Protein AF-A0A8X6FQM4-F1 (afdb_monomer)

Mean predicted aligned error: 11.41 Å

pLDDT: mean 82.84, std 21.06, range [36.16, 98.56]

Structure (mmCIF, N/CA/C/O backbone):
data_AF-A0A8X6FQM4-F1
#
_entry.id   AF-A0A8X6FQM4-F1
#
loop_
_atom_site.group_PDB
_atom_site.id
_atom_site.type_symbol
_atom_site.label_atom_id
_atom_site.label_alt_id
_atom_site.label_comp_id
_atom_site.label_asym_id
_atom_site.label_entity_id
_atom_site.label_seq_id
_atom_site.pdbx_PDB_ins_code
_atom_site.Cartn_x
_atom_site.Cartn_y
_atom_site.Cartn_z
_atom_site.occupancy
_atom_site.B_iso_or_equiv
_atom_site.auth_seq_id
_atom_site.auth_comp_id
_atom_site.auth_asym_id
_atom_site.auth_atom_id
_atom_site.pdbx_PDB_model_num
ATOM 1 N N . MET A 1 1 ? -19.691 1.256 37.771 1.00 46.66 1 MET A N 1
ATOM 2 C CA . MET A 1 1 ? -18.553 1.546 36.872 1.00 46.66 1 MET A CA 1
ATOM 3 C C . MET A 1 1 ? -19.093 1.613 35.452 1.00 46.66 1 MET A C 1
ATOM 5 O O . MET A 1 1 ? -19.381 0.567 34.888 1.00 46.66 1 MET A O 1
ATOM 9 N N . ALA A 1 2 ? -19.348 2.808 34.916 1.00 52.50 2 ALA A N 1
ATOM 10 C CA . ALA A 1 2 ? -19.765 2.942 33.520 1.00 52.50 2 ALA A CA 1
ATOM 11 C C . ALA A 1 2 ? -18.569 2.609 32.617 1.00 52.50 2 ALA A C 1
ATOM 13 O O . ALA A 1 2 ? -17.467 3.112 32.847 1.00 52.50 2 ALA A O 1
ATOM 14 N N . ALA A 1 3 ? -18.761 1.728 31.636 1.00 69.12 3 ALA A N 1
ATOM 15 C CA . ALA A 1 3 ? -17.744 1.466 30.628 1.00 69.12 3 ALA A CA 1
ATOM 16 C C . ALA A 1 3 ? -17.466 2.771 29.865 1.00 69.12 3 ALA A C 1
ATOM 18 O O . ALA A 1 3 ? -18.394 3.400 29.364 1.00 69.12 3 ALA A O 1
ATOM 19 N N . ARG A 1 4 ? -16.200 3.197 29.808 1.00 79.56 4 ARG A N 1
ATOM 20 C CA . ARG A 1 4 ? -15.782 4.344 28.991 1.00 79.56 4 ARG A CA 1
ATOM 21 C C . ARG A 1 4 ? -16.057 4.002 27.525 1.00 79.56 4 ARG A C 1
ATOM 23 O O . ARG A 1 4 ? -15.516 3.013 27.028 1.00 79.56 4 ARG A O 1
ATOM 30 N N . GLU A 1 5 ? -16.895 4.792 26.854 1.00 78.88 5 GLU A N 1
ATOM 31 C CA . GLU A 1 5 ? -17.103 4.664 25.410 1.00 78.88 5 GLU A CA 1
ATOM 32 C C . GLU A 1 5 ? -15.767 4.856 24.687 1.00 78.88 5 GLU A C 1
ATOM 34 O O . GLU A 1 5 ? -15.028 5.809 24.952 1.00 78.88 5 GLU A O 1
ATOM 39 N N . LYS A 1 6 ? -15.433 3.911 23.803 1.00 80.81 6 LYS A N 1
ATOM 40 C CA . LYS A 1 6 ? -14.213 3.986 23.000 1.00 80.81 6 LYS A CA 1
ATOM 41 C C . LYS A 1 6 ? -14.372 5.078 21.958 1.00 80.81 6 LYS A C 1
ATOM 43 O O . LYS A 1 6 ? -15.391 5.141 21.271 1.00 80.81 6 LYS A O 1
ATOM 48 N N . THR A 1 7 ? -13.351 5.911 21.815 1.00 89.12 7 THR A N 1
ATOM 49 C CA . THR A 1 7 ? -13.351 6.931 20.764 1.00 89.12 7 THR A CA 1
ATOM 50 C C . THR A 1 7 ? -13.280 6.261 19.388 1.00 89.12 7 THR A C 1
ATOM 52 O O . THR A 1 7 ? -12.774 5.144 19.256 1.00 89.12 7 THR A O 1
ATOM 55 N N . ARG A 1 8 ? -13.762 6.936 18.337 1.00 88.69 8 ARG A N 1
ATOM 56 C CA . ARG A 1 8 ? -13.644 6.437 16.953 1.00 88.69 8 ARG A CA 1
ATOM 57 C C . ARG A 1 8 ? -12.197 6.073 16.611 1.00 88.69 8 ARG A C 1
ATOM 59 O O . ARG A 1 8 ? -11.947 4.997 16.086 1.00 88.69 8 ARG A O 1
ATOM 66 N N . ASP A 1 9 ? -11.254 6.921 17.003 1.00 89.38 9 ASP A N 1
ATOM 67 C CA . ASP A 1 9 ? -9.828 6.692 16.784 1.00 89.38 9 ASP A CA 1
ATOM 68 C C . ASP A 1 9 ? -9.336 5.424 17.513 1.00 89.38 9 ASP A C 1
ATOM 70 O O . ASP A 1 9 ? -8.589 4.639 16.934 1.00 89.38 9 ASP A O 1
ATOM 74 N N . GLU A 1 10 ? -9.797 5.146 18.740 1.00 90.88 10 GLU A N 1
ATOM 75 C CA . GLU A 1 10 ? -9.484 3.891 19.446 1.00 90.88 10 GLU A CA 1
ATOM 76 C C . GLU A 1 10 ? -10.043 2.652 18.706 1.00 90.88 10 GLU A C 1
ATOM 78 O O . GLU A 1 10 ? -9.377 1.612 18.653 1.00 90.88 10 GLU A O 1
ATOM 83 N N . LEU A 1 11 ? -11.237 2.752 18.108 1.00 92.56 11 LEU A N 1
ATOM 84 C CA . LEU A 1 11 ? -11.858 1.678 17.315 1.00 92.56 11 LEU A CA 1
ATOM 85 C C . LEU A 1 11 ? -11.144 1.450 15.974 1.00 92.56 11 LEU A C 1
ATOM 87 O O . LEU A 1 11 ? -10.913 0.304 15.574 1.00 92.56 11 LEU A O 1
ATOM 91 N N . ASP A 1 12 ? -10.744 2.526 15.302 1.00 93.94 12 ASP A N 1
ATOM 92 C CA . ASP A 1 12 ? -9.981 2.457 14.058 1.00 93.94 12 ASP A CA 1
ATOM 93 C C . ASP A 1 12 ? -8.609 1.827 14.303 1.00 93.94 12 ASP A C 1
ATOM 95 O O . ASP A 1 12 ? -8.209 0.915 13.580 1.00 93.94 12 ASP A O 1
ATOM 99 N N . MET A 1 13 ? -7.922 2.221 15.380 1.00 93.06 13 MET A N 1
ATOM 100 C CA . MET A 1 13 ? -6.655 1.605 15.790 1.00 93.06 13 MET A CA 1
ATOM 101 C C . MET A 1 13 ? -6.804 0.107 16.066 1.00 93.06 13 MET A C 1
ATOM 103 O O . MET A 1 13 ? -5.934 -0.681 15.686 1.00 93.06 13 MET A O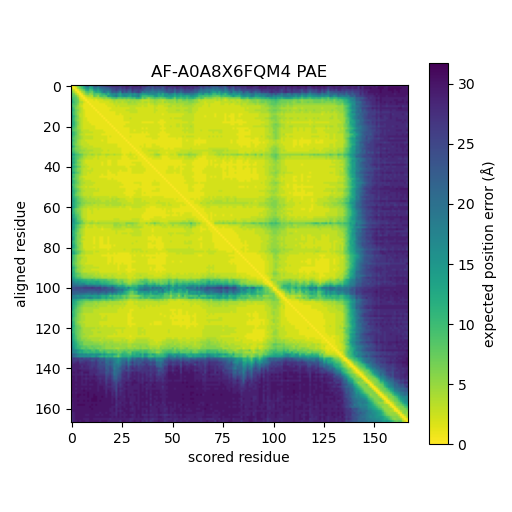 1
ATOM 107 N N . GLN A 1 14 ? -7.899 -0.308 16.707 1.00 94.38 14 GLN A N 1
ATOM 108 C CA . GLN A 1 14 ? -8.183 -1.723 16.939 1.00 94.38 14 GLN A CA 1
ATOM 109 C C . GLN A 1 14 ? -8.367 -2.477 15.613 1.00 94.38 14 GLN A C 1
ATOM 111 O O . GLN A 1 14 ? -7.710 -3.493 15.386 1.00 94.38 14 GLN A O 1
ATOM 116 N N . THR A 1 15 ? -9.168 -1.926 14.699 1.00 95.62 15 THR A N 1
ATOM 117 C CA . THR A 1 15 ? -9.390 -2.499 13.363 1.00 95.62 15 THR A CA 1
ATOM 118 C C . THR A 1 15 ? -8.084 -2.613 12.571 1.00 95.62 15 THR A C 1
ATOM 120 O O . THR A 1 15 ? -7.808 -3.634 11.945 1.00 95.62 15 THR A O 1
ATOM 123 N N . LEU A 1 16 ? -7.238 -1.581 12.595 1.00 96.19 16 LEU A N 1
ATOM 124 C CA . LEU A 1 16 ? -5.965 -1.591 11.872 1.00 96.19 16 LEU A CA 1
ATOM 125 C C . LEU A 1 16 ? -5.001 -2.655 12.397 1.00 96.19 16 LEU A C 1
ATOM 127 O O . LEU A 1 16 ? -4.282 -3.256 11.600 1.00 96.19 16 LEU A O 1
ATOM 131 N N . ARG A 1 17 ? -4.995 -2.923 13.710 1.00 94.81 17 ARG A N 1
ATOM 132 C CA . ARG A 1 17 ? -4.209 -4.026 14.289 1.00 94.81 17 ARG A CA 1
ATOM 133 C C . ARG A 1 17 ? -4.693 -5.378 13.782 1.00 94.81 17 ARG A C 1
ATOM 135 O O . ARG A 1 17 ? -3.870 -6.222 13.433 1.00 94.81 17 ARG A O 1
ATOM 142 N N . GLU A 1 18 ? -6.006 -5.568 13.703 1.00 96.50 18 GLU A N 1
ATOM 143 C CA . GLU A 1 18 ? -6.605 -6.790 13.163 1.00 96.50 18 GLU A CA 1
ATOM 144 C C . GLU A 1 18 ? -6.230 -6.974 11.690 1.00 96.50 18 GLU A C 1
ATOM 146 O O . GLU A 1 18 ? -5.709 -8.026 11.317 1.00 96.50 18 GLU A O 1
ATOM 151 N N . LEU A 1 19 ? -6.361 -5.928 10.871 1.00 97.50 19 LEU A N 1
ATOM 152 C CA . LEU A 1 19 ? -5.953 -5.970 9.467 1.00 97.50 19 LEU A CA 1
ATOM 153 C C . LEU A 1 19 ? -4.448 -6.229 9.309 1.00 97.50 19 LEU A C 1
ATOM 155 O O . LEU A 1 19 ? -4.061 -7.073 8.503 1.00 97.50 19 LEU A O 1
ATOM 159 N N . ALA A 1 20 ? -3.586 -5.571 10.088 1.00 96.06 20 ALA A N 1
ATOM 160 C CA . ALA A 1 20 ? -2.136 -5.790 10.051 1.00 96.06 20 ALA A CA 1
ATOM 161 C C . ALA A 1 20 ? -1.737 -7.215 10.487 1.00 96.06 20 ALA A C 1
ATOM 163 O O . ALA A 1 20 ? -0.677 -7.714 10.105 1.00 96.06 20 ALA A O 1
ATOM 164 N N . SER A 1 21 ? -2.588 -7.896 11.264 1.00 96.00 21 SER A N 1
ATOM 165 C CA . SER A 1 21 ? -2.366 -9.280 11.692 1.00 96.00 21 SER A CA 1
ATOM 166 C C . SER A 1 21 ? -2.636 -10.319 10.595 1.00 96.00 21 SER A C 1
ATOM 168 O O . SER A 1 21 ? -2.202 -11.469 10.731 1.00 96.00 21 SER A O 1
ATOM 170 N N . LEU A 1 22 ? -3.294 -9.935 9.493 1.00 97.12 22 LEU A N 1
ATOM 171 C CA . LEU A 1 22 ? -3.556 -10.830 8.367 1.00 97.12 22 LEU A CA 1
ATOM 172 C C . LEU A 1 22 ? -2.242 -11.282 7.705 1.00 97.12 22 LEU A C 1
ATOM 174 O O . LEU A 1 22 ? -1.330 -10.467 7.553 1.00 97.12 22 LEU A O 1
ATOM 178 N N . PRO A 1 23 ? -2.117 -12.551 7.261 1.00 97.19 23 PRO A N 1
ATOM 179 C CA . PRO A 1 23 ? -0.851 -13.104 6.771 1.00 97.19 23 PRO A CA 1
ATOM 180 C C . PRO A 1 23 ? -0.158 -12.263 5.691 1.00 97.19 23 PRO A C 1
ATOM 182 O O . PRO A 1 23 ? 1.037 -12.001 5.808 1.00 97.19 23 PRO A O 1
ATOM 185 N N . ALA A 1 24 ? -0.906 -11.784 4.691 1.00 96.50 24 ALA A N 1
ATOM 186 C CA . ALA A 1 24 ? -0.367 -10.956 3.610 1.00 96.50 24 ALA A CA 1
ATOM 187 C C . ALA A 1 24 ? 0.070 -9.557 4.080 1.00 96.50 24 ALA A C 1
ATOM 189 O O . ALA A 1 24 ? 0.994 -8.968 3.520 1.00 96.50 24 ALA A O 1
ATOM 190 N N . ASN A 1 25 ? -0.570 -9.025 5.123 1.00 98.19 25 ASN A N 1
ATOM 191 C CA . ASN A 1 25 ? -0.300 -7.684 5.638 1.00 98.19 25 ASN A CA 1
ATOM 192 C C . ASN A 1 25 ? 0.897 -7.655 6.598 1.00 98.19 25 ASN A C 1
ATOM 194 O O . ASN A 1 25 ? 1.422 -6.583 6.866 1.00 98.19 25 ASN A O 1
ATOM 198 N N . LYS A 1 26 ? 1.393 -8.811 7.067 1.00 97.44 26 LYS A N 1
ATOM 199 C CA . LYS A 1 26 ? 2.594 -8.891 7.924 1.00 97.44 26 LYS A CA 1
ATOM 200 C C . LYS A 1 26 ? 3.889 -8.501 7.209 1.00 97.44 26 LYS A C 1
ATOM 202 O O . LYS A 1 26 ? 4.901 -8.263 7.875 1.00 97.44 26 LYS A O 1
ATOM 207 N N . PHE A 1 27 ? 3.873 -8.474 5.880 1.00 97.50 27 PHE A N 1
ATOM 208 C CA . PHE A 1 27 ? 5.025 -8.182 5.038 1.00 97.50 27 PHE A CA 1
ATOM 209 C C . PHE A 1 27 ? 4.771 -6.915 4.233 1.00 97.50 27 PHE A C 1
ATOM 211 O O . PHE A 1 27 ? 3.664 -6.676 3.757 1.00 97.50 27 PHE A O 1
ATOM 218 N N . CYS A 1 28 ? 5.808 -6.095 4.088 1.00 97.75 28 CYS A N 1
ATOM 219 C CA . CYS A 1 28 ? 5.758 -4.879 3.299 1.00 97.75 28 CYS A CA 1
ATOM 220 C C . CYS A 1 28 ? 5.375 -5.204 1.859 1.00 97.75 28 CYS A C 1
ATOM 222 O O . CYS A 1 28 ? 6.028 -6.018 1.210 1.00 97.75 28 CYS A O 1
ATOM 224 N N . PHE A 1 29 ? 4.361 -4.513 1.348 1.00 97.88 29 PHE A N 1
ATOM 225 C CA . PHE A 1 29 ? 3.863 -4.731 -0.004 1.00 97.88 29 PHE A CA 1
ATOM 226 C C . PHE A 1 29 ? 4.886 -4.435 -1.114 1.00 97.88 29 PHE A C 1
ATOM 228 O O . PHE A 1 29 ? 4.760 -4.941 -2.229 1.00 97.88 29 PHE A O 1
ATOM 235 N N . ASP A 1 30 ? 5.884 -3.595 -0.833 1.00 96.38 30 ASP A N 1
ATOM 236 C CA . ASP A 1 30 ? 6.848 -3.144 -1.840 1.00 96.38 30 ASP A CA 1
ATOM 237 C C . ASP A 1 30 ? 8.177 -3.893 -1.783 1.00 96.38 30 ASP A C 1
ATOM 239 O O . ASP A 1 30 ? 8.708 -4.251 -2.826 1.00 96.38 30 ASP A O 1
ATOM 243 N N . CYS A 1 31 ? 8.709 -4.163 -0.588 1.00 94.38 31 CYS A N 1
ATOM 244 C CA . CYS A 1 31 ? 10.002 -4.840 -0.436 1.00 94.38 31 CYS A CA 1
ATOM 245 C C . CYS A 1 31 ? 9.921 -6.246 0.163 1.00 94.38 31 CYS A C 1
ATOM 247 O O . CYS A 1 31 ? 10.952 -6.887 0.335 1.00 94.38 31 CYS A O 1
ATOM 249 N N . GLY A 1 32 ? 8.735 -6.712 0.560 1.00 93.56 32 GLY A N 1
ATOM 250 C CA . GLY A 1 32 ? 8.548 -8.034 1.162 1.00 93.56 32 GLY A CA 1
ATOM 251 C C . GLY A 1 32 ? 9.098 -8.188 2.584 1.00 93.56 32 GLY A C 1
ATOM 252 O O . GLY A 1 32 ? 8.909 -9.240 3.187 1.00 93.56 32 GLY A O 1
ATOM 253 N N . GLN A 1 33 ? 9.745 -7.171 3.165 1.00 93.94 33 GLN A N 1
ATOM 254 C CA . GLN A 1 33 ? 10.288 -7.282 4.520 1.00 93.94 33 GLN A CA 1
ATOM 255 C C . GLN A 1 33 ? 9.173 -7.429 5.562 1.00 93.94 33 GLN A C 1
ATOM 257 O O . GLN A 1 33 ? 8.121 -6.794 5.461 1.00 93.94 33 GLN A O 1
ATOM 262 N N . ARG A 1 34 ? 9.411 -8.229 6.602 1.00 94.88 34 ARG A N 1
ATOM 263 C CA . ARG A 1 34 ? 8.452 -8.404 7.697 1.00 94.88 34 ARG A CA 1
ATOM 264 C C . ARG A 1 34 ? 8.335 -7.126 8.535 1.00 94.88 34 ARG A C 1
ATOM 266 O O . ARG A 1 34 ? 9.333 -6.461 8.792 1.00 94.88 34 ARG A O 1
ATOM 273 N N . GLY A 1 35 ? 7.127 -6.831 9.009 1.00 92.69 35 GLY A N 1
ATOM 274 C CA . GLY A 1 35 ? 6.854 -5.713 9.914 1.00 92.69 35 GLY A CA 1
ATOM 275 C C . GLY A 1 35 ? 6.421 -4.452 9.174 1.00 92.69 35 GLY A C 1
ATOM 276 O O . GLY A 1 35 ? 7.217 -3.552 8.906 1.00 92.69 35 GLY A O 1
ATOM 277 N N . THR A 1 36 ? 5.131 -4.370 8.860 1.00 96.94 36 THR A N 1
ATOM 278 C CA . THR A 1 36 ? 4.516 -3.155 8.320 1.00 96.94 36 THR A CA 1
ATOM 279 C C . THR A 1 36 ? 4.180 -2.190 9.445 1.00 96.94 36 THR A C 1
ATOM 281 O O . THR A 1 36 ? 3.565 -2.576 10.437 1.00 96.94 36 THR A O 1
ATOM 284 N N . THR A 1 37 ? 4.555 -0.929 9.279 1.00 97.06 37 THR A N 1
ATOM 285 C CA . THR A 1 37 ? 4.323 0.138 10.267 1.00 97.06 37 THR A CA 1
ATOM 286 C C . THR A 1 37 ? 3.480 1.280 9.703 1.00 97.06 37 THR A C 1
ATOM 288 O O . THR A 1 37 ? 2.994 2.124 10.454 1.00 97.06 37 THR A O 1
ATOM 291 N N . TYR A 1 38 ? 3.262 1.283 8.387 1.00 98.25 38 TYR A N 1
ATOM 292 C CA . TYR A 1 38 ? 2.514 2.299 7.663 1.00 98.25 38 TYR A CA 1
ATOM 293 C C . TYR A 1 38 ? 1.498 1.658 6.720 1.00 98.25 38 TYR A C 1
ATOM 295 O O . TYR A 1 38 ? 1.628 0.503 6.311 1.00 98.25 38 TYR A O 1
ATOM 303 N N . VAL A 1 39 ? 0.509 2.453 6.327 1.00 98.25 39 VAL A N 1
ATOM 304 C CA . VAL A 1 39 ? -0.462 2.118 5.288 1.00 98.25 39 VAL A CA 1
ATOM 305 C C . VAL A 1 39 ? -0.435 3.153 4.178 1.00 98.25 39 VAL A C 1
ATOM 307 O O . VAL A 1 39 ? -0.481 4.360 4.416 1.00 98.25 39 VAL A O 1
ATOM 310 N N . ASN A 1 40 ? -0.384 2.670 2.944 1.00 98.38 40 ASN A N 1
ATOM 311 C CA . ASN A 1 40 ? -0.601 3.444 1.735 1.00 98.38 40 ASN A CA 1
ATOM 312 C C . ASN A 1 40 ? -2.114 3.571 1.513 1.00 98.38 40 ASN A C 1
ATOM 314 O O . ASN A 1 40 ? -2.745 2.683 0.935 1.00 98.38 40 ASN A O 1
ATOM 318 N N . VAL A 1 41 ? -2.707 4.666 1.993 1.00 97.88 41 VAL A N 1
ATOM 319 C CA . VAL A 1 41 ? -4.164 4.888 1.963 1.00 97.88 41 VAL A CA 1
ATOM 320 C C . VAL A 1 41 ? -4.695 5.214 0.564 1.00 97.88 41 VAL A C 1
ATOM 322 O O . VAL A 1 41 ? -5.907 5.166 0.340 1.00 97.88 41 VAL A O 1
ATOM 325 N N . THR A 1 42 ? -3.813 5.507 -0.398 1.00 97.44 42 THR A N 1
ATOM 326 C CA . THR A 1 42 ? -4.196 5.659 -1.810 1.00 97.44 42 THR A CA 1
ATOM 327 C C . THR A 1 42 ? -4.709 4.334 -2.372 1.00 97.44 42 THR A C 1
ATOM 329 O O . THR A 1 42 ? -5.774 4.291 -2.988 1.00 97.44 42 THR A O 1
ATOM 332 N N . ILE A 1 43 ? -3.991 3.236 -2.122 1.00 97.38 43 ILE A N 1
ATOM 333 C CA . ILE A 1 43 ? -4.325 1.924 -2.699 1.00 97.38 43 ILE A CA 1
ATOM 334 C C . ILE A 1 43 ? -4.866 0.920 -1.680 1.00 97.38 43 ILE A C 1
ATOM 336 O O . ILE A 1 43 ? -5.515 -0.033 -2.096 1.00 97.38 43 ILE A O 1
ATOM 340 N N . GLY A 1 44 ? -4.684 1.152 -0.380 1.00 97.62 44 GLY A N 1
ATOM 341 C CA . GLY A 1 44 ? -5.092 0.231 0.682 1.00 97.62 44 GLY A CA 1
ATOM 342 C C . GLY A 1 44 ? -4.091 -0.905 0.914 1.00 97.62 44 GLY A C 1
ATOM 343 O O . GLY A 1 44 ? -4.504 -2.055 1.037 1.00 97.62 44 GLY A O 1
ATOM 344 N N . ALA A 1 45 ? -2.791 -0.591 0.938 1.00 98.44 45 ALA A N 1
ATOM 345 C CA . ALA A 1 45 ? -1.707 -1.555 1.163 1.00 98.44 45 ALA A CA 1
ATOM 346 C C . ALA A 1 45 ? -0.910 -1.239 2.440 1.00 98.44 45 ALA A C 1
ATOM 348 O O . ALA A 1 45 ? -0.775 -0.079 2.824 1.00 98.44 45 ALA A O 1
ATOM 349 N N . PHE A 1 46 ? -0.343 -2.267 3.063 1.00 98.56 46 PHE A N 1
ATOM 350 C CA . PHE A 1 46 ? 0.496 -2.209 4.256 1.00 98.56 46 PHE A CA 1
ATOM 351 C C . PHE A 1 46 ? 1.973 -2.256 3.862 1.00 98.56 46 PHE A C 1
ATOM 353 O O . PHE A 1 46 ? 2.420 -3.149 3.136 1.00 98.56 46 PHE A O 1
ATOM 360 N N . VAL A 1 47 ? 2.742 -1.284 4.349 1.00 98.50 47 VAL A N 1
ATOM 361 C CA . VAL A 1 47 ? 4.137 -1.054 3.957 1.00 98.50 47 VAL A CA 1
ATOM 362 C C . VAL A 1 47 ? 5.016 -0.770 5.173 1.00 98.50 47 VAL A C 1
ATOM 364 O O . VAL A 1 47 ? 4.545 -0.447 6.267 1.00 98.50 47 VAL A O 1
ATOM 367 N N . CYS A 1 48 ? 6.326 -0.913 5.003 1.00 97.75 48 CYS A N 1
ATOM 368 C CA . CYS A 1 48 ? 7.289 -0.473 6.005 1.00 97.75 48 CYS A CA 1
ATOM 369 C C . CYS A 1 48 ? 7.527 1.043 5.935 1.00 97.75 48 CYS A C 1
ATOM 371 O O . CYS A 1 48 ? 7.158 1.701 4.961 1.00 97.75 48 CYS A O 1
ATOM 373 N N . SER A 1 49 ? 8.200 1.587 6.949 1.00 97.19 49 SER A N 1
ATOM 374 C CA . SER A 1 49 ? 8.581 3.004 7.019 1.00 97.19 49 SER A CA 1
ATOM 375 C C . SER A 1 49 ? 9.373 3.470 5.798 1.00 97.19 49 SER A C 1
ATOM 377 O O . SER A 1 49 ? 9.049 4.497 5.208 1.00 97.19 49 SER A O 1
ATOM 379 N N . THR A 1 50 ? 10.370 2.691 5.378 1.00 97.12 50 THR A N 1
ATOM 380 C CA . THR A 1 50 ? 11.247 3.023 4.251 1.00 97.12 50 THR A CA 1
ATOM 381 C C . THR A 1 50 ? 10.476 3.135 2.937 1.00 97.12 50 THR A C 1
ATOM 383 O O . THR A 1 50 ? 10.579 4.148 2.250 1.00 97.12 50 THR A O 1
ATOM 386 N N . CYS A 1 51 ? 9.651 2.135 2.604 1.00 97.81 51 CYS A N 1
ATOM 387 C CA . CYS A 1 51 ? 8.828 2.178 1.391 1.00 97.81 51 CYS A CA 1
ATOM 388 C C . CYS A 1 51 ? 7.754 3.266 1.490 1.00 97.81 51 CYS A C 1
ATOM 390 O O . CYS A 1 51 ? 7.470 3.937 0.505 1.00 97.81 51 CYS A O 1
ATOM 392 N N . GLY A 1 52 ? 7.223 3.514 2.693 1.00 97.62 52 GLY A N 1
ATOM 393 C CA . GLY A 1 52 ? 6.342 4.647 2.965 1.00 97.62 52 GLY A CA 1
ATOM 394 C C . GLY A 1 52 ? 6.969 6.009 2.647 1.00 97.62 52 GLY A C 1
ATOM 395 O O . GLY A 1 52 ? 6.260 6.909 2.202 1.00 97.62 52 GLY A O 1
ATOM 396 N N . GLY A 1 53 ? 8.283 6.159 2.836 1.00 97.38 53 GLY A N 1
ATOM 397 C CA . GLY A 1 53 ? 9.038 7.336 2.405 1.00 97.38 53 GLY A CA 1
ATOM 398 C C . GLY A 1 53 ? 9.153 7.428 0.883 1.00 97.38 53 GLY A C 1
ATOM 399 O O . GLY A 1 53 ? 8.807 8.456 0.307 1.00 97.38 53 GLY A O 1
ATOM 400 N N . LEU A 1 54 ? 9.560 6.334 0.229 1.00 97.69 54 LEU A N 1
ATOM 401 C CA . LEU A 1 54 ? 9.705 6.272 -1.233 1.00 97.69 54 LEU A CA 1
ATOM 402 C C . LEU A 1 54 ? 8.385 6.559 -1.965 1.00 97.69 54 LEU A C 1
ATOM 404 O O . LEU A 1 54 ? 8.370 7.307 -2.936 1.00 97.69 54 LEU A O 1
ATOM 408 N N . LEU A 1 55 ? 7.266 6.038 -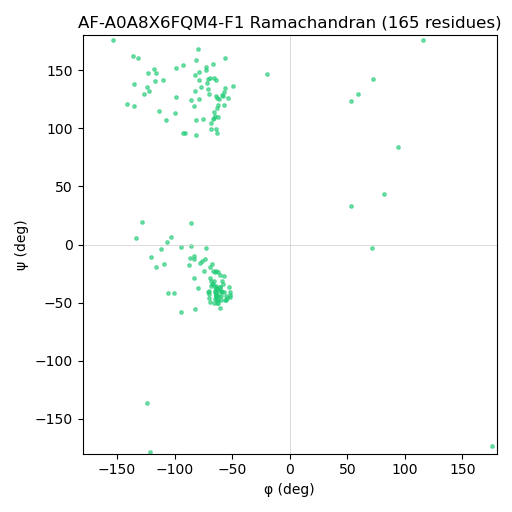1.453 1.00 98.19 55 LEU A N 1
ATOM 409 C CA . LEU A 1 55 ? 5.918 6.230 -2.000 1.00 98.19 55 LEU A CA 1
ATOM 410 C C . LEU A 1 55 ? 5.497 7.703 -2.119 1.00 98.19 55 LEU A C 1
ATOM 412 O O . LEU A 1 55 ? 4.675 8.036 -2.971 1.00 98.19 55 LEU A O 1
ATOM 416 N N . ARG A 1 56 ? 6.043 8.592 -1.282 1.00 97.19 56 ARG A N 1
ATOM 417 C CA . ARG A 1 56 ? 5.759 10.035 -1.350 1.00 97.19 56 ARG A CA 1
ATOM 418 C C . ARG A 1 56 ? 6.451 10.715 -2.531 1.00 97.19 56 ARG A C 1
ATOM 420 O O . ARG A 1 56 ? 6.009 11.783 -2.933 1.00 97.19 56 ARG A O 1
ATOM 427 N N . GLY A 1 57 ? 7.526 10.116 -3.045 1.00 96.00 57 GLY A N 1
ATOM 428 C CA . GLY A 1 57 ? 8.277 10.597 -4.205 1.00 96.00 57 GLY A CA 1
ATOM 429 C C . GLY A 1 57 ? 7.859 9.967 -5.535 1.00 96.00 57 GLY A C 1
ATOM 430 O O . GLY A 1 57 ? 8.423 10.337 -6.556 1.00 96.00 57 GLY A O 1
ATOM 431 N N . ILE A 1 58 ? 6.910 9.026 -5.524 1.00 96.56 58 ILE A N 1
ATOM 432 C CA . ILE A 1 58 ? 6.282 8.468 -6.732 1.00 96.56 58 ILE A CA 1
ATOM 433 C C . ILE A 1 58 ? 5.340 9.511 -7.346 1.00 96.56 58 ILE A C 1
ATOM 435 O O . ILE A 1 58 ? 4.772 10.321 -6.616 1.00 96.56 58 ILE A O 1
ATOM 439 N N . ASN A 1 59 ? 5.145 9.493 -8.663 1.00 94.88 59 ASN A N 1
ATOM 440 C CA . ASN A 1 59 ? 4.245 10.397 -9.374 1.00 94.88 59 ASN A CA 1
ATOM 441 C C . ASN A 1 59 ? 3.041 9.657 -10.008 1.00 94.88 59 ASN A C 1
ATOM 443 O O . ASN A 1 59 ? 3.222 8.872 -10.937 1.00 94.88 59 ASN A O 1
ATOM 447 N N . PRO A 1 60 ? 1.791 9.912 -9.569 1.00 96.06 60 PRO A N 1
ATOM 448 C CA . PRO A 1 60 ? 1.392 10.862 -8.529 1.00 96.06 60 PRO A CA 1
ATOM 449 C C . PRO A 1 60 ? 1.759 10.385 -7.111 1.00 96.06 60 PRO A C 1
ATOM 451 O O . PRO A 1 60 ? 1.778 9.178 -6.855 1.00 96.06 60 PRO A O 1
ATOM 454 N N . PRO A 1 61 ? 1.983 11.312 -6.157 1.00 96.69 61 PRO A N 1
ATOM 455 C CA . PRO A 1 61 ? 2.413 10.966 -4.806 1.00 96.69 61 PRO A CA 1
ATOM 456 C C . PRO A 1 61 ? 1.357 10.152 -4.072 1.00 96.69 61 PRO A C 1
ATOM 458 O O . PRO A 1 61 ? 0.190 10.540 -3.946 1.00 96.69 61 PRO A O 1
ATOM 461 N N . HIS A 1 62 ? 1.783 9.015 -3.529 1.00 97.94 62 HIS A N 1
ATOM 462 C CA . HIS A 1 62 ? 0.917 8.193 -2.704 1.00 97.94 62 HIS A CA 1
ATOM 463 C C . HIS A 1 62 ? 0.802 8.778 -1.295 1.00 97.94 62 HIS A C 1
ATOM 465 O O . HIS A 1 62 ? 1.766 9.251 -0.689 1.00 97.94 62 HIS A O 1
ATOM 471 N N . ARG A 1 63 ? -0.405 8.698 -0.733 1.00 97.88 63 ARG A N 1
ATOM 472 C CA . ARG A 1 63 ? -0.689 9.120 0.637 1.00 97.88 63 ARG A CA 1
ATOM 473 C C . ARG A 1 63 ? -0.383 7.963 1.579 1.00 97.88 63 ARG A C 1
ATOM 475 O O . ARG A 1 63 ? -0.941 6.875 1.436 1.00 97.88 63 ARG A O 1
ATOM 482 N N . VAL A 1 64 ? 0.478 8.213 2.562 1.00 97.88 64 VAL A N 1
ATOM 483 C CA . VAL A 1 64 ? 0.938 7.201 3.521 1.00 97.88 64 VAL A CA 1
ATOM 484 C C . VAL A 1 64 ? 0.713 7.690 4.951 1.00 97.88 64 VAL A C 1
ATOM 486 O O . VAL A 1 64 ? 1.131 8.799 5.290 1.00 97.88 64 VAL A O 1
ATOM 489 N N . LYS A 1 65 ? 0.079 6.864 5.791 1.00 97.62 65 LYS A N 1
ATOM 490 C CA . LYS A 1 65 ? -0.225 7.152 7.205 1.00 97.62 65 LYS A CA 1
ATOM 491 C C . LYS A 1 65 ? 0.375 6.092 8.131 1.00 97.62 65 LYS A C 1
ATOM 493 O O . LYS A 1 65 ? 0.489 4.932 7.740 1.00 97.62 65 LYS A O 1
ATOM 498 N N . SER A 1 66 ? 0.776 6.496 9.337 1.00 96.56 66 SER A N 1
ATOM 499 C CA . SER A 1 66 ? 1.249 5.568 10.372 1.00 96.56 66 SER A CA 1
ATOM 500 C C . SER A 1 66 ? 0.086 4.743 10.918 1.00 96.56 66 SER A C 1
ATOM 502 O O . SER A 1 66 ? -1.010 5.268 11.106 1.00 96.56 66 SER A O 1
ATOM 504 N N . LEU A 1 67 ? 0.343 3.467 11.207 1.00 94.81 67 LEU A N 1
ATOM 505 C CA . LEU A 1 67 ? -0.637 2.569 11.819 1.00 94.81 67 LEU A CA 1
ATOM 506 C C . LEU A 1 67 ? -0.967 2.910 13.277 1.00 94.81 67 LEU A C 1
ATOM 508 O O . LEU A 1 67 ? -1.972 2.423 13.778 1.00 94.81 67 LEU A O 1
ATOM 512 N N . THR A 1 68 ? -0.118 3.676 13.970 1.00 90.62 68 THR A N 1
ATOM 513 C CA . THR A 1 68 ? -0.206 3.841 15.433 1.00 90.62 68 THR A CA 1
ATOM 514 C C . THR A 1 68 ? -0.513 5.256 15.906 1.00 90.62 68 THR A C 1
ATOM 516 O O . THR A 1 68 ? -0.911 5.417 17.054 1.00 90.62 68 THR A O 1
ATOM 519 N N . VAL A 1 69 ? -0.303 6.278 15.068 1.00 91.00 69 VAL A N 1
ATOM 520 C CA . VAL A 1 69 ? -0.374 7.694 15.493 1.00 91.00 69 VAL A CA 1
ATOM 521 C C . VAL A 1 69 ? -1.182 8.593 14.556 1.00 91.00 69 VAL A C 1
ATOM 523 O O . VAL A 1 69 ? -1.182 9.809 14.722 1.00 91.00 69 VAL A O 1
ATOM 526 N N . CYS A 1 70 ? -1.839 8.036 13.538 1.00 92.75 70 CYS A N 1
ATOM 527 C CA . CYS A 1 70 ? -2.638 8.820 12.598 1.00 92.75 70 CYS A CA 1
ATOM 528 C C . CYS A 1 70 ? -4.129 8.545 12.781 1.00 92.75 70 CYS A C 1
ATOM 530 O O . CYS A 1 70 ? -4.527 7.393 12.925 1.00 92.75 70 CYS A O 1
ATOM 532 N N . SER A 1 71 ? -4.948 9.589 12.669 1.00 93.38 71 SER A N 1
ATOM 533 C CA . SER A 1 71 ? -6.396 9.449 12.511 1.00 93.38 71 SER A CA 1
ATOM 534 C C . SER A 1 71 ? -6.745 9.176 11.045 1.00 93.38 71 SER A C 1
ATOM 536 O O . SER A 1 71 ? -6.096 9.680 10.111 1.00 93.38 71 SER A O 1
ATOM 538 N N . PHE A 1 72 ? -7.786 8.379 10.837 1.00 95.69 72 PHE A N 1
ATOM 539 C CA . PHE A 1 72 ? -8.253 7.952 9.524 1.00 95.69 72 PHE A CA 1
ATOM 540 C C . PHE A 1 72 ? -9.652 8.497 9.267 1.00 95.69 72 PHE A C 1
ATOM 542 O O . PHE A 1 72 ? -10.440 8.691 10.187 1.00 95.69 72 PHE A O 1
ATOM 549 N N . THR A 1 73 ? -9.947 8.796 8.006 1.00 96.31 73 THR A N 1
ATOM 550 C CA . THR A 1 73 ? -11.330 9.074 7.613 1.00 96.31 73 THR A CA 1
ATOM 551 C C . THR A 1 73 ? -12.074 7.760 7.396 1.00 96.31 73 THR A C 1
ATOM 553 O O . THR A 1 73 ? -11.457 6.733 7.112 1.00 96.31 73 THR A O 1
ATOM 556 N N . GLU A 1 74 ? -13.404 7.792 7.457 1.00 95.25 74 GLU A N 1
ATOM 557 C CA . GLU A 1 74 ? -14.238 6.607 7.205 1.00 95.25 74 GLU A CA 1
ATOM 558 C C . GLU A 1 74 ? -13.935 5.987 5.835 1.00 95.25 74 GLU A C 1
ATOM 560 O O . GLU A 1 74 ? -13.668 4.794 5.739 1.00 95.25 74 GLU A O 1
ATOM 565 N N . LEU A 1 75 ? -13.811 6.814 4.790 1.00 96.31 75 LEU A N 1
ATOM 566 C CA . LEU A 1 75 ? -13.449 6.353 3.446 1.00 96.31 75 LEU A CA 1
ATOM 567 C C . LEU A 1 75 ? -12.070 5.669 3.392 1.00 96.31 75 LEU A C 1
ATOM 569 O O . LEU A 1 75 ? -11.861 4.734 2.616 1.00 96.31 75 LEU A O 1
ATOM 573 N N . GLU A 1 76 ? -11.099 6.151 4.171 1.00 97.25 76 GLU A N 1
ATOM 574 C CA . GLU A 1 76 ? -9.781 5.517 4.259 1.00 97.25 76 GLU A CA 1
ATOM 575 C C . GLU A 1 76 ? -9.871 4.172 4.985 1.00 97.25 76 GLU A C 1
ATOM 577 O O . GLU A 1 76 ? -9.292 3.192 4.513 1.00 97.25 76 GLU A O 1
ATOM 582 N N . MET A 1 77 ? -10.632 4.107 6.080 1.00 97.06 77 MET A N 1
ATOM 583 C CA . MET A 1 77 ? -10.863 2.873 6.828 1.00 97.06 77 MET A CA 1
ATOM 584 C C . MET A 1 77 ? -11.602 1.829 5.996 1.00 97.06 77 MET A C 1
ATOM 586 O O . MET A 1 77 ? -11.174 0.678 5.953 1.00 97.06 77 MET A O 1
ATOM 590 N N . ASP A 1 78 ? -12.645 2.214 5.267 1.00 96.50 78 ASP A N 1
ATOM 591 C CA . ASP A 1 78 ? -13.395 1.312 4.391 1.00 96.50 78 ASP A CA 1
ATOM 592 C C . ASP A 1 78 ? -12.523 0.768 3.263 1.00 96.50 78 ASP A C 1
ATOM 594 O O . ASP A 1 78 ? -12.582 -0.418 2.925 1.00 96.50 78 ASP A O 1
ATOM 598 N N . ARG A 1 79 ? -11.633 1.601 2.714 1.00 96.62 79 ARG A N 1
ATOM 599 C CA . ARG A 1 79 ? -10.649 1.148 1.728 1.00 96.62 79 ARG A CA 1
ATOM 600 C C . ARG A 1 79 ? -9.664 0.148 2.325 1.00 96.62 79 ARG A C 1
ATOM 602 O O . ARG A 1 79 ? -9.309 -0.806 1.645 1.00 96.62 79 ARG A O 1
ATOM 609 N N . LEU A 1 80 ? -9.206 0.349 3.559 1.00 96.81 80 LEU A N 1
ATOM 610 C CA . LEU A 1 80 ? -8.289 -0.584 4.220 1.00 96.81 80 LEU A CA 1
ATOM 611 C C . LEU A 1 80 ? -8.983 -1.906 4.573 1.00 96.81 80 LEU A C 1
ATOM 613 O O . LEU A 1 80 ? -8.397 -2.961 4.348 1.00 96.81 80 LEU A O 1
ATOM 617 N N . LYS A 1 81 ? -10.236 -1.855 5.042 1.00 96.25 81 LYS A N 1
ATOM 618 C CA . LYS A 1 81 ? -11.062 -3.034 5.355 1.00 96.25 81 LYS A CA 1
ATOM 619 C C . LYS A 1 81 ? -11.399 -3.864 4.115 1.00 96.25 81 LYS A C 1
ATOM 621 O O . LYS A 1 81 ? -11.375 -5.086 4.176 1.00 96.25 81 LYS A O 1
ATOM 626 N N . SER A 1 82 ? -11.713 -3.209 2.996 1.00 95.50 82 SER A N 1
ATOM 627 C CA . SER A 1 82 ? -12.081 -3.880 1.737 1.00 95.50 82 SER A CA 1
ATOM 628 C C . SER A 1 82 ? -10.885 -4.337 0.896 1.00 95.50 82 SER A C 1
ATOM 630 O O . SER A 1 82 ? -11.072 -5.037 -0.100 1.00 95.50 82 SER A O 1
ATOM 632 N N . ARG A 1 83 ? -9.662 -3.929 1.258 1.00 96.06 83 ARG A N 1
ATOM 633 C C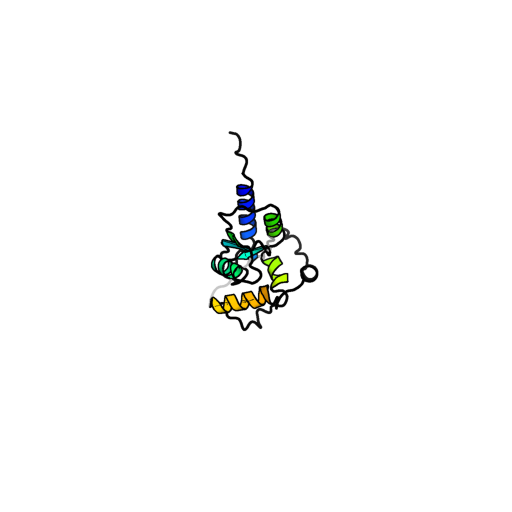A . ARG A 1 83 ? -8.428 -4.248 0.527 1.00 96.06 83 ARG A CA 1
ATOM 634 C C . ARG A 1 83 ? -7.407 -4.923 1.449 1.00 96.06 83 ARG A C 1
ATOM 636 O O . ARG A 1 83 ? -7.741 -5.854 2.169 1.00 96.06 83 ARG A O 1
ATOM 643 N N . GLY A 1 84 ? -6.142 -4.519 1.373 1.00 96.38 84 GLY A N 1
ATOM 644 C CA . GLY A 1 84 ? -5.002 -5.214 1.962 1.00 96.38 84 GLY A CA 1
ATOM 645 C C . GLY A 1 84 ? -4.028 -5.713 0.898 1.00 96.38 84 GLY A C 1
ATOM 646 O O . GLY A 1 84 ? -4.255 -5.587 -0.308 1.00 96.38 84 GLY A O 1
ATOM 647 N N . ASN A 1 85 ? -2.915 -6.283 1.347 1.00 98.12 85 ASN A N 1
ATOM 648 C CA . ASN A 1 85 ? -1.810 -6.678 0.476 1.00 98.12 85 ASN A CA 1
ATOM 649 C C . ASN A 1 85 ? -2.160 -7.849 -0.436 1.00 98.12 85 ASN A C 1
ATOM 651 O O . ASN A 1 85 ? -1.675 -7.890 -1.563 1.00 98.12 85 ASN A O 1
ATOM 655 N N . GLU A 1 86 ? -3.025 -8.763 0.007 1.00 96.06 86 GLU A N 1
ATOM 656 C CA . GLU A 1 86 ? -3.532 -9.849 -0.840 1.00 96.06 86 GLU A CA 1
ATOM 657 C C . GLU A 1 86 ? -4.273 -9.263 -2.047 1.00 96.06 86 GLU A C 1
ATOM 659 O O . GLU A 1 86 ? -3.864 -9.467 -3.188 1.00 96.06 86 GLU A O 1
ATOM 664 N N . TYR A 1 87 ? -5.266 -8.405 -1.794 1.00 96.38 87 TYR A N 1
ATOM 665 C CA . TYR A 1 87 ? -5.990 -7.683 -2.840 1.00 96.38 87 TYR A CA 1
ATOM 666 C C . TYR A 1 87 ? -5.054 -6.877 -3.750 1.00 96.38 87 TYR A C 1
ATOM 668 O O . TYR A 1 87 ? -5.129 -6.966 -4.976 1.00 96.38 87 TYR A O 1
ATOM 676 N N . CYS A 1 88 ? -4.133 -6.114 -3.157 1.00 97.38 88 CYS A N 1
ATOM 677 C CA . CYS A 1 88 ? -3.215 -5.273 -3.915 1.00 97.38 88 CYS A CA 1
ATOM 678 C C . CYS A 1 88 ? -2.240 -6.088 -4.773 1.00 97.38 88 CYS A C 1
ATOM 680 O O . CYS A 1 88 ? -1.876 -5.618 -5.847 1.00 97.38 88 CYS A O 1
ATOM 682 N N . THR A 1 89 ? -1.850 -7.295 -4.353 1.00 95.75 89 THR A N 1
ATOM 683 C CA . THR A 1 89 ? -0.978 -8.186 -5.136 1.00 95.75 89 THR A CA 1
ATOM 684 C C . THR A 1 89 ? -1.614 -8.530 -6.476 1.00 95.75 89 THR A C 1
ATOM 686 O O . THR A 1 89 ? -0.987 -8.361 -7.515 1.00 95.75 89 THR A O 1
ATOM 689 N N . HIS A 1 90 ? -2.886 -8.917 -6.489 1.00 95.19 90 HIS A N 1
ATOM 690 C CA . HIS A 1 90 ? -3.563 -9.290 -7.734 1.00 95.19 90 HIS A CA 1
ATOM 691 C C . HIS A 1 90 ? -3.729 -8.134 -8.728 1.00 95.19 90 HIS A C 1
ATOM 693 O O . HIS A 1 90 ? -3.868 -8.373 -9.925 1.00 95.19 90 HIS A O 1
ATOM 699 N N . ILE A 1 91 ? -3.719 -6.893 -8.243 1.00 96.94 91 ILE A N 1
ATOM 700 C CA . ILE A 1 91 ? -3.898 -5.697 -9.068 1.00 96.94 91 ILE A CA 1
ATOM 701 C C . ILE A 1 91 ? -2.551 -5.131 -9.485 1.00 96.94 91 ILE A C 1
ATOM 703 O O . ILE A 1 91 ? -2.274 -5.031 -10.669 1.00 96.94 91 ILE A O 1
ATOM 707 N N . TRP A 1 92 ? -1.691 -4.781 -8.532 1.00 97.00 92 TRP A N 1
ATOM 708 C CA . TRP A 1 92 ? -0.436 -4.072 -8.803 1.00 97.00 92 TRP A CA 1
ATOM 709 C C . TRP A 1 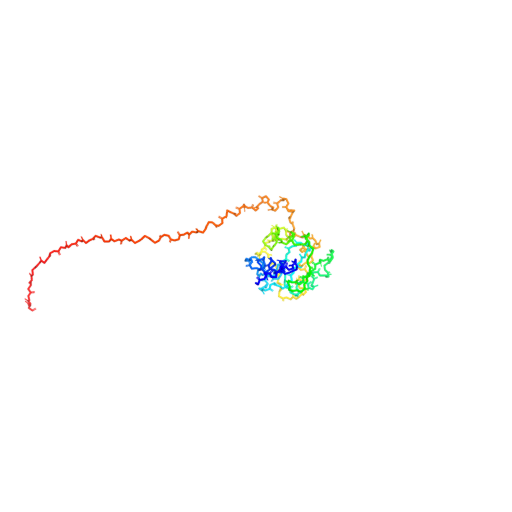92 ? 0.733 -4.997 -9.133 1.00 97.00 92 TRP A C 1
ATOM 711 O O . TRP A 1 92 ? 1.770 -4.515 -9.571 1.00 97.00 92 TRP A O 1
ATOM 721 N N . LEU A 1 93 ? 0.576 -6.302 -8.913 1.00 94.81 93 LEU A N 1
ATOM 722 C CA . LEU A 1 93 ? 1.541 -7.343 -9.265 1.00 94.81 93 LEU A CA 1
ATOM 723 C C . LEU A 1 93 ? 0.865 -8.466 -10.075 1.00 94.81 93 LEU A C 1
ATOM 725 O O . LEU A 1 93 ? 1.391 -9.568 -10.168 1.00 94.81 93 LEU A O 1
ATOM 729 N N . GLY A 1 94 ? -0.299 -8.209 -10.683 1.00 94.06 94 GLY A N 1
ATOM 730 C CA . GLY A 1 94 ? -1.096 -9.246 -11.345 1.00 94.06 94 GLY A CA 1
ATOM 731 C C . GLY A 1 94 ? -0.441 -9.857 -12.588 1.00 94.06 94 GLY A C 1
ATOM 732 O O . GLY A 1 94 ? -0.771 -10.981 -12.959 1.00 94.06 94 GLY A O 1
ATOM 733 N N . LYS A 1 95 ? 0.489 -9.132 -13.224 1.00 92.56 95 LYS A N 1
ATOM 734 C CA . LYS A 1 95 ? 1.330 -9.626 -14.335 1.00 92.56 95 LYS A CA 1
ATOM 735 C C . LYS A 1 95 ? 2.783 -9.877 -13.921 1.00 92.56 95 LYS A C 1
ATOM 737 O O . LYS A 1 95 ? 3.615 -10.158 -14.776 1.00 92.56 95 LYS A O 1
ATOM 742 N N . TYR A 1 96 ? 3.109 -9.683 -12.646 1.00 91.44 96 TYR A N 1
ATOM 743 C CA . TYR A 1 96 ? 4.472 -9.833 -12.157 1.00 91.44 96 TYR A CA 1
ATOM 744 C C . TYR A 1 96 ? 4.787 -11.317 -11.974 1.00 91.44 96 TYR A C 1
ATOM 746 O O . TYR A 1 96 ? 4.072 -12.011 -11.251 1.00 91.44 96 TYR A O 1
ATOM 754 N N . ASP A 1 97 ? 5.858 -11.789 -12.606 1.00 87.12 97 ASP A N 1
ATOM 755 C CA . ASP A 1 97 ? 6.398 -13.124 -12.368 1.00 87.12 97 ASP A CA 1
ATOM 756 C C . ASP A 1 97 ? 7.608 -13.027 -11.420 1.00 87.12 97 ASP A C 1
ATOM 758 O O . ASP A 1 97 ? 8.651 -12.489 -11.798 1.00 87.12 97 ASP A O 1
ATOM 762 N N . PRO A 1 98 ? 7.508 -13.557 -10.186 1.00 79.12 98 PRO A N 1
ATOM 763 C CA . PRO A 1 98 ? 8.624 -13.570 -9.248 1.00 79.12 98 PRO A CA 1
ATOM 764 C C . PRO A 1 98 ? 9.846 -14.342 -9.756 1.00 79.12 98 PRO A C 1
ATOM 766 O O . PRO A 1 98 ? 10.954 -14.062 -9.310 1.00 79.12 98 PRO A O 1
ATOM 769 N N . LYS A 1 99 ? 9.662 -15.320 -10.654 1.00 76.19 99 LYS A N 1
ATOM 770 C CA . LYS A 1 99 ? 10.750 -16.160 -11.177 1.00 76.19 99 LYS A CA 1
ATOM 771 C C . LYS A 1 99 ? 11.503 -15.499 -12.324 1.00 76.19 99 LYS A C 1
ATOM 773 O O . LYS A 1 99 ? 12.683 -15.775 -12.498 1.00 76.19 99 LYS A O 1
ATOM 778 N N . SER A 1 100 ? 10.830 -14.639 -13.085 1.00 68.94 100 SER A N 1
ATOM 779 C CA . SER A 1 100 ? 11.447 -13.859 -14.160 1.00 68.94 100 SER A CA 1
ATOM 780 C C . SER A 1 100 ? 12.064 -12.553 -13.657 1.00 68.94 100 SER A C 1
ATOM 782 O O . SER A 1 100 ? 12.540 -11.755 -14.461 1.00 68.94 100 SER A O 1
ATOM 784 N N . SER A 1 101 ? 11.959 -12.263 -12.358 1.00 64.06 101 SER A N 1
ATOM 785 C CA . SER A 1 101 ? 12.343 -10.964 -11.829 1.00 64.06 101 SER A CA 1
ATOM 786 C C . SER A 1 101 ? 13.857 -10.832 -11.750 1.00 64.06 101 SER A C 1
ATOM 788 O O . SER A 1 101 ? 14.508 -11.396 -10.876 1.00 64.06 101 SER A O 1
ATOM 790 N N . GLU A 1 102 ? 14.401 -10.016 -12.646 1.00 60.16 102 GLU A N 1
ATOM 791 C CA . GLU A 1 102 ? 15.782 -9.529 -12.602 1.00 60.16 102 GLU A CA 1
ATOM 792 C C . GLU A 1 102 ? 15.994 -8.480 -11.486 1.00 60.16 102 GLU A C 1
ATOM 794 O O . GLU A 1 102 ? 17.108 -7.996 -11.276 1.00 60.16 102 GLU A O 1
ATOM 799 N N . TYR A 1 103 ? 14.935 -8.101 -10.756 1.00 64.44 103 TYR A N 1
ATOM 800 C CA . TYR A 1 103 ? 14.961 -6.981 -9.819 1.00 64.44 103 TYR A CA 1
ATOM 801 C C . TYR A 1 103 ? 15.345 -7.418 -8.409 1.00 64.44 103 TYR A C 1
ATOM 803 O O . TYR A 1 103 ? 14.524 -7.802 -7.575 1.00 64.44 103 TYR A O 1
ATOM 811 N N . ASP A 1 104 ? 16.631 -7.270 -8.131 1.00 71.81 104 ASP A N 1
ATOM 812 C CA . ASP A 1 104 ? 17.186 -7.285 -6.787 1.00 71.81 104 ASP A CA 1
ATOM 813 C C . ASP A 1 104 ? 16.706 -6.057 -5.982 1.00 71.81 104 ASP A C 1
ATOM 815 O O . ASP A 1 104 ? 17.141 -4.931 -6.214 1.00 71.81 104 ASP A O 1
ATOM 819 N N . LEU A 1 105 ? 15.819 -6.263 -5.004 1.00 81.19 105 LEU A N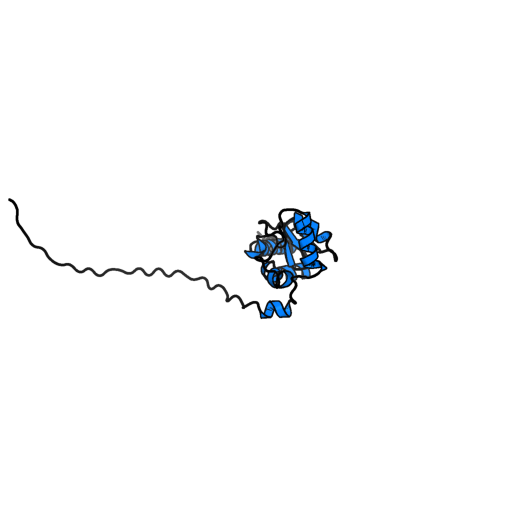 1
ATOM 820 C CA . LEU A 1 105 ? 15.296 -5.201 -4.128 1.00 81.19 105 LEU A CA 1
ATOM 821 C C . LEU A 1 105 ? 16.196 -4.921 -2.907 1.00 81.19 105 LEU A C 1
ATOM 823 O O . LEU A 1 105 ? 15.717 -4.350 -1.917 1.00 81.19 105 LEU A O 1
ATOM 827 N N . SER A 1 106 ? 17.467 -5.343 -2.936 1.00 79.38 106 SER A N 1
ATOM 828 C CA . SER A 1 106 ? 18.423 -5.158 -1.836 1.00 79.38 106 SER A CA 1
ATOM 829 C C . SER A 1 106 ? 18.735 -3.685 -1.565 1.00 79.38 106 SER A C 1
ATOM 831 O O . SER A 1 106 ? 18.720 -3.260 -0.407 1.00 79.38 106 SER A O 1
ATOM 833 N N . SER A 1 107 ? 18.958 -2.890 -2.616 1.00 89.81 107 SER A N 1
ATOM 834 C CA . SER A 1 107 ? 19.290 -1.469 -2.506 1.00 89.81 107 SER A CA 1
ATOM 835 C C . SER A 1 107 ? 18.049 -0.577 -2.566 1.00 89.81 107 SER A C 1
ATOM 837 O O . SER A 1 107 ? 17.011 -0.932 -3.131 1.00 89.81 107 SER A O 1
ATOM 839 N N . LEU A 1 108 ? 18.150 0.613 -1.966 1.00 91.88 108 LEU A N 1
ATOM 840 C CA . LEU A 1 108 ? 17.069 1.602 -1.994 1.00 91.88 108 LEU A CA 1
ATOM 841 C C . LEU A 1 108 ? 16.780 2.105 -3.410 1.00 91.88 108 LEU A C 1
ATOM 843 O O . LEU A 1 108 ? 15.610 2.257 -3.752 1.00 91.88 108 LEU A O 1
ATOM 847 N N . GLU A 1 109 ? 17.815 2.297 -4.228 1.00 91.50 109 GLU A N 1
ATOM 848 C CA . GLU A 1 109 ? 17.662 2.783 -5.602 1.00 91.50 109 GLU A CA 1
ATOM 849 C C . GLU A 1 109 ? 16.919 1.772 -6.476 1.00 91.50 109 GLU A C 1
ATOM 851 O O . GLU A 1 109 ? 15.884 2.110 -7.043 1.00 91.50 109 GLU A O 1
ATOM 856 N N . LYS A 1 110 ? 17.333 0.498 -6.477 1.00 91.12 110 LYS A N 1
ATOM 857 C CA . LYS A 1 110 ? 16.631 -0.552 -7.237 1.00 91.12 110 LYS A CA 1
ATOM 858 C C . LYS A 1 110 ? 15.188 -0.727 -6.768 1.00 91.12 110 LYS A C 1
ATOM 860 O O . LYS A 1 110 ? 14.274 -0.950 -7.560 1.00 91.12 110 LYS A O 1
ATOM 865 N N . ARG A 1 111 ? 14.955 -0.595 -5.459 1.00 93.38 111 ARG A N 1
ATOM 866 C CA . ARG A 1 111 ? 13.603 -0.620 -4.895 1.00 93.38 111 ARG A CA 1
ATOM 867 C C . ARG A 1 111 ? 12.760 0.552 -5.392 1.00 93.38 111 ARG A C 1
ATOM 869 O O . ARG A 1 111 ? 11.595 0.351 -5.721 1.00 93.38 111 ARG A O 1
ATOM 876 N N . LYS A 1 112 ? 13.332 1.755 -5.459 1.00 94.56 112 LYS A N 1
ATOM 877 C CA . LYS A 1 112 ? 12.667 2.945 -5.999 1.00 94.56 112 LYS A CA 1
ATOM 878 C C . LYS A 1 112 ? 12.354 2.776 -7.487 1.00 94.56 112 LYS A C 1
ATOM 880 O O . LYS A 1 112 ? 11.216 3.017 -7.877 1.00 94.56 112 LYS A O 1
ATOM 885 N N . GLU A 1 113 ? 13.305 2.297 -8.286 1.00 94.06 113 GLU A N 1
ATOM 886 C CA . GLU A 1 113 ? 13.100 1.977 -9.707 1.00 94.06 113 GLU A CA 1
ATOM 887 C C . GLU A 1 113 ? 11.950 0.984 -9.893 1.00 94.06 113 GLU A C 1
ATOM 889 O O . GLU A 1 113 ? 11.026 1.227 -10.668 1.00 94.06 113 GLU A O 1
ATOM 894 N N . PHE A 1 114 ? 11.932 -0.098 -9.111 1.00 94.00 114 PHE A N 1
ATOM 895 C CA . PHE A 1 114 ? 10.837 -1.062 -9.149 1.00 94.00 114 PHE A CA 1
ATOM 896 C C . PHE A 1 114 ? 9.482 -0.424 -8.805 1.00 94.00 114 PHE A C 1
ATOM 898 O O . PHE A 1 114 ? 8.470 -0.736 -9.434 1.00 94.00 114 PHE A O 1
ATOM 905 N N . MET A 1 115 ? 9.442 0.486 -7.829 1.00 96.00 115 MET A N 1
ATOM 906 C CA . MET A 1 115 ? 8.217 1.202 -7.466 1.00 96.00 115 MET A CA 1
ATOM 907 C C . MET A 1 115 ? 7.731 2.139 -8.582 1.00 96.00 115 MET A C 1
ATOM 909 O O . MET A 1 115 ? 6.519 2.238 -8.771 1.00 96.00 115 MET A O 1
ATOM 913 N N . ILE A 1 116 ? 8.631 2.757 -9.352 1.00 96.25 116 ILE A N 1
ATOM 914 C CA . ILE A 1 116 ? 8.274 3.558 -10.537 1.00 96.25 116 ILE A CA 1
ATOM 915 C C . ILE A 1 116 ? 7.611 2.665 -11.592 1.00 96.25 116 ILE A C 1
ATOM 917 O O . ILE A 1 116 ? 6.486 2.939 -12.013 1.00 96.25 116 ILE A O 1
ATOM 921 N N . LEU A 1 117 ? 8.233 1.528 -11.928 1.00 95.44 117 LEU A N 1
ATOM 922 C CA . LEU A 1 117 ? 7.654 0.551 -12.861 1.00 95.44 117 LEU A CA 1
ATOM 923 C C . LEU A 1 117 ? 6.275 0.053 -12.388 1.00 95.44 117 LEU A C 1
ATOM 925 O O . LEU A 1 117 ? 5.344 -0.124 -13.178 1.00 95.44 117 LEU A O 1
ATOM 929 N N . LYS A 1 118 ? 6.139 -0.196 -11.082 1.00 95.81 118 LYS A N 1
ATOM 930 C CA . LYS A 1 118 ? 4.923 -0.732 -10.459 1.00 95.81 118 LYS A CA 1
ATOM 931 C C . LYS A 1 118 ? 3.774 0.278 -10.449 1.00 95.81 118 LYS A C 1
ATOM 933 O O . LYS A 1 118 ? 2.647 -0.106 -10.764 1.00 95.81 118 LYS A O 1
ATOM 938 N N . TYR A 1 119 ? 4.031 1.531 -10.072 1.00 97.69 119 TYR A N 1
ATOM 939 C CA . TYR A 1 119 ? 2.984 2.519 -9.789 1.00 97.69 119 TYR A CA 1
ATOM 940 C C . TYR A 1 119 ? 2.811 3.579 -10.878 1.00 97.69 119 TYR A C 1
ATOM 942 O O . TYR A 1 119 ? 1.667 3.891 -11.214 1.00 97.69 119 TYR A O 1
ATOM 950 N N . GLU A 1 120 ? 3.904 4.098 -11.441 1.00 96.88 120 GLU A N 1
ATOM 951 C CA . GLU A 1 120 ? 3.857 5.150 -12.467 1.00 96.88 120 GLU A CA 1
ATOM 952 C C . GLU A 1 120 ? 3.596 4.543 -13.842 1.00 96.88 120 GLU A C 1
ATOM 954 O O . GLU A 1 120 ? 2.597 4.853 -14.490 1.00 96.88 120 GLU A O 1
ATOM 959 N N . GLU A 1 121 ? 4.442 3.594 -14.250 1.00 96.62 121 GLU A N 1
ATOM 960 C CA . GLU A 1 121 ? 4.310 2.924 -15.548 1.00 96.62 121 GLU A CA 1
ATOM 961 C C . GLU A 1 121 ? 3.216 1.857 -15.552 1.00 96.62 121 GLU A C 1
ATOM 963 O O . GLU A 1 121 ? 2.782 1.401 -16.611 1.00 96.62 121 GLU A O 1
ATOM 968 N N . LYS A 1 122 ? 2.763 1.432 -14.364 1.00 96.69 122 LYS A N 1
ATOM 969 C CA . LYS A 1 122 ? 1.751 0.379 -14.195 1.00 96.69 122 LYS A CA 1
ATOM 970 C C . LYS A 1 122 ? 2.119 -0.910 -14.942 1.00 96.69 122 LYS A C 1
ATOM 972 O O . LYS A 1 122 ? 1.237 -1.652 -15.381 1.00 96.69 122 LYS A O 1
ATOM 977 N N . LYS A 1 123 ? 3.419 -1.219 -15.039 1.00 95.88 123 LYS A N 1
ATOM 978 C CA . LYS A 1 123 ? 3.977 -2.343 -15.811 1.00 95.88 123 LYS A CA 1
ATOM 979 C C . LYS A 1 123 ? 3.303 -3.674 -15.474 1.00 95.88 123 LYS A C 1
ATOM 981 O O . LYS A 1 123 ? 2.982 -4.464 -16.360 1.00 95.88 123 LYS A O 1
ATOM 986 N N . TYR A 1 124 ? 3.029 -3.895 -14.188 1.00 95.06 124 TYR A N 1
ATOM 987 C CA . TYR A 1 124 ? 2.438 -5.136 -13.679 1.00 95.06 124 TYR A CA 1
ATOM 988 C C . TYR A 1 124 ? 0.947 -5.026 -13.336 1.00 95.06 124 TYR A C 1
ATOM 990 O O . TYR A 1 124 ? 0.368 -5.970 -12.792 1.00 95.06 124 TYR A O 1
ATOM 998 N N . TYR A 1 125 ? 0.327 -3.886 -13.651 1.00 96.88 125 TYR A N 1
ATOM 999 C CA . TYR A 1 125 ? -1.043 -3.585 -13.269 1.00 96.88 125 TYR A CA 1
ATOM 1000 C C . TYR A 1 125 ? -2.063 -4.413 -14.060 1.00 96.88 125 TYR A C 1
ATOM 1002 O O . TYR A 1 125 ? -1.965 -4.581 -15.285 1.00 96.88 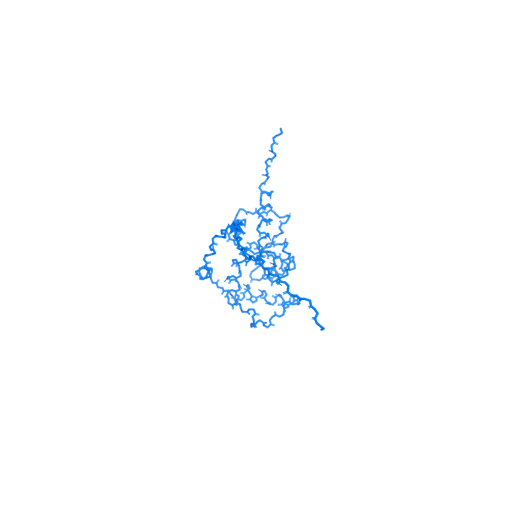125 TYR A O 1
ATOM 1010 N N . VAL A 1 126 ? -3.084 -4.879 -13.351 1.00 96.56 126 VAL A N 1
ATOM 1011 C CA . VAL A 1 126 ? -4.302 -5.493 -13.879 1.00 96.56 126 VAL A CA 1
ATOM 1012 C C . VAL A 1 126 ? -5.491 -4.708 -13.344 1.00 96.56 126 VAL A C 1
ATOM 1014 O O . VAL A 1 126 ? -5.544 -4.393 -12.156 1.00 96.56 126 VAL A O 1
ATOM 1017 N N . ASP A 1 127 ? -6.454 -4.405 -14.216 1.00 95.25 127 ASP A N 1
ATOM 1018 C CA . ASP A 1 127 ? -7.679 -3.724 -13.801 1.00 95.25 127 ASP A CA 1
ATOM 1019 C C . ASP A 1 127 ? -8.395 -4.520 -12.688 1.00 95.25 127 ASP A C 1
ATOM 1021 O O . ASP A 1 127 ? -8.536 -5.742 -12.814 1.00 95.25 127 ASP A O 1
ATOM 1025 N N . PRO A 1 128 ? -8.873 -3.870 -11.610 1.00 93.31 128 PRO A N 1
ATOM 1026 C CA . PRO A 1 128 ? -9.540 -4.548 -10.508 1.00 93.31 128 PRO A CA 1
ATOM 1027 C C . PRO A 1 128 ? -10.700 -5.447 -10.939 1.00 93.31 128 PRO A C 1
ATOM 1029 O O . PRO A 1 128 ? -10.866 -6.520 -10.364 1.00 93.31 128 PRO A O 1
ATOM 1032 N N . ARG A 1 129 ? -11.483 -5.067 -11.958 1.00 91.31 129 ARG A N 1
ATOM 1033 C CA . ARG A 1 129 ? -12.612 -5.881 -12.439 1.00 91.31 129 ARG A CA 1
ATOM 1034 C C . ARG A 1 129 ? -12.125 -7.198 -13.034 1.00 91.31 129 ARG A C 1
ATOM 1036 O O . ARG A 1 129 ? -12.755 -8.231 -12.831 1.00 91.31 129 ARG A O 1
ATOM 1043 N N . GLU A 1 130 ? -10.986 -7.172 -13.718 1.00 91.00 130 GLU A N 1
ATOM 1044 C CA . GLU A 1 130 ? -10.365 -8.358 -14.308 1.00 91.00 130 GLU A CA 1
ATOM 1045 C C . GLU A 1 130 ? -9.598 -9.188 -13.271 1.00 91.00 130 GLU A C 1
ATOM 1047 O O . GLU A 1 130 ? -9.651 -10.419 -13.300 1.00 91.00 130 GLU A O 1
ATOM 1052 N N . ALA A 1 131 ? -8.929 -8.538 -12.316 1.00 89.88 131 ALA A N 1
ATOM 1053 C CA . ALA A 1 131 ? -8.222 -9.212 -11.230 1.00 89.88 131 ALA A CA 1
ATOM 1054 C C . ALA A 1 131 ? -9.187 -9.997 -10.323 1.00 89.88 131 ALA A C 1
ATOM 1056 O O . ALA A 1 131 ? -8.928 -11.156 -9.999 1.00 89.88 131 ALA A O 1
ATOM 1057 N N . ILE A 1 132 ? -10.333 -9.400 -9.974 1.00 84.38 132 ILE A N 1
ATOM 1058 C CA . ILE A 1 132 ? -11.331 -10.007 -9.081 1.00 84.38 132 ILE A CA 1
ATOM 1059 C C . ILE A 1 132 ? -12.019 -11.213 -9.734 1.00 84.38 132 ILE A C 1
ATOM 1061 O O . ILE A 1 132 ? -12.252 -12.205 -9.055 1.00 84.38 132 ILE A O 1
ATOM 1065 N N . LYS A 1 133 ? -12.271 -11.204 -11.051 1.00 85.31 133 LYS A N 1
ATOM 1066 C CA . LYS A 1 133 ? -12.805 -12.389 -11.762 1.00 85.31 133 LYS A CA 1
ATOM 1067 C C . LYS A 1 133 ? -11.893 -13.614 -11.637 1.00 85.31 133 LYS A C 1
ATOM 1069 O O . LYS A 1 133 ? -12.371 -14.744 -11.660 1.00 85.31 133 LYS A O 1
ATOM 1074 N N . LYS A 1 134 ? -10.579 -13.393 -11.540 1.00 75.25 134 LYS A N 1
ATOM 1075 C CA . LYS A 1 134 ? -9.565 -14.453 -11.427 1.00 75.25 134 LYS A CA 1
ATOM 1076 C C . LYS A 1 134 ? -9.301 -14.877 -9.982 1.00 75.25 134 LYS A C 1
ATOM 1078 O O . LYS A 1 134 ? -8.756 -15.960 -9.765 1.00 75.25 134 LYS A O 1
ATOM 1083 N N . MET A 1 135 ? -9.689 -14.064 -8.999 1.00 73.94 135 MET A N 1
ATOM 1084 C CA . MET A 1 135 ? -9.698 -14.472 -7.598 1.00 73.94 135 MET A CA 1
ATOM 1085 C C . MET A 1 135 ? -10.783 -15.535 -7.418 1.00 73.94 135 MET A C 1
ATOM 1087 O O . MET A 1 135 ? -11.973 -15.229 -7.389 1.00 73.94 135 MET A O 1
ATOM 1091 N N . LYS A 1 136 ? -10.390 -16.808 -7.288 1.00 59.94 136 LYS A N 1
ATOM 1092 C CA . LYS A 1 136 ? -11.322 -17.823 -6.781 1.00 59.94 136 LYS A CA 1
ATOM 1093 C C . LYS A 1 136 ? -11.808 -17.350 -5.405 1.00 59.94 136 LYS A C 1
ATOM 1095 O O . LYS A 1 136 ? -10.955 -16.994 -4.588 1.00 59.94 136 LYS A O 1
ATOM 1100 N N . PRO A 1 137 ? -13.122 -17.348 -5.114 1.00 51.69 137 PRO A N 1
ATOM 1101 C CA . PRO A 1 137 ? -13.579 -17.071 -3.764 1.00 51.69 137 PRO A CA 1
ATOM 1102 C C . PRO A 1 137 ? -12.907 -18.083 -2.841 1.00 51.69 137 PRO A C 1
ATOM 1104 O O . PRO A 1 137 ? -13.035 -19.297 -3.021 1.00 51.69 137 PRO A O 1
ATOM 1107 N N . ARG A 1 138 ? -12.127 -17.580 -1.883 1.00 50.12 138 ARG A N 1
ATOM 1108 C CA . ARG A 1 138 ? -11.609 -18.407 -0.805 1.00 50.12 138 ARG A CA 1
ATOM 1109 C C . ARG A 1 138 ? -12.838 -18.913 -0.061 1.00 50.12 138 ARG A C 1
ATOM 1111 O O . ARG A 1 138 ? -13.546 -18.118 0.553 1.00 50.12 138 ARG A O 1
ATOM 1118 N N . ALA A 1 139 ? -13.130 -20.208 -0.185 1.00 44.38 139 ALA A N 1
ATOM 1119 C CA . ALA A 1 139 ? -14.162 -20.839 0.626 1.00 44.38 139 ALA A CA 1
ATOM 1120 C C . ALA A 1 139 ? -13.903 -20.457 2.094 1.00 44.38 139 ALA A C 1
ATOM 1122 O O . ALA A 1 139 ? -12.730 -20.439 2.499 1.00 44.38 139 ALA A O 1
ATOM 1123 N N . PRO A 1 140 ? -14.936 -20.092 2.875 1.00 42.28 140 PRO A N 1
ATOM 1124 C CA . PRO A 1 140 ? -14.741 -19.762 4.276 1.00 42.28 140 PRO A CA 1
ATOM 1125 C C . PRO A 1 140 ? -14.018 -20.938 4.932 1.00 42.28 140 PRO A C 1
ATOM 1127 O O . PRO A 1 140 ? -14.428 -22.088 4.776 1.00 42.28 140 PRO A O 1
ATOM 1130 N N . ALA A 1 141 ? -12.890 -20.653 5.584 1.00 48.84 141 ALA A N 1
ATOM 1131 C CA . ALA A 1 141 ? -12.124 -21.657 6.301 1.00 48.84 141 ALA A CA 1
ATOM 1132 C C . ALA A 1 141 ? -13.007 -22.193 7.433 1.00 48.84 141 ALA A C 1
ATOM 1134 O O . ALA A 1 141 ? -13.132 -21.568 8.483 1.00 48.84 141 ALA A O 1
ATOM 1135 N N . VAL A 1 142 ? -13.671 -23.319 7.182 1.00 40.56 142 VAL A N 1
ATOM 1136 C CA . VAL A 1 142 ? -14.388 -24.068 8.209 1.00 40.56 142 VAL A CA 1
ATOM 1137 C C . VAL A 1 142 ? -13.335 -24.528 9.221 1.00 40.56 142 VAL A C 1
ATOM 1139 O O . VAL A 1 142 ? -12.340 -25.129 8.807 1.00 40.56 142 VAL A O 1
ATOM 1142 N N . PRO A 1 143 ? -13.491 -24.243 10.525 1.00 42.69 143 PRO A N 1
ATOM 1143 C CA . PRO A 1 143 ? -12.607 -24.804 11.532 1.00 42.69 143 PRO A CA 1
ATOM 1144 C C . PRO A 1 143 ? -12.824 -26.319 11.553 1.00 42.69 143 PRO A C 1
ATOM 1146 O O . PRO A 1 143 ? -13.892 -26.799 11.925 1.00 42.69 143 PRO A O 1
ATOM 1149 N N . THR A 1 144 ? -11.829 -27.081 11.104 1.00 38.31 144 THR A N 1
ATOM 1150 C CA . THR A 1 144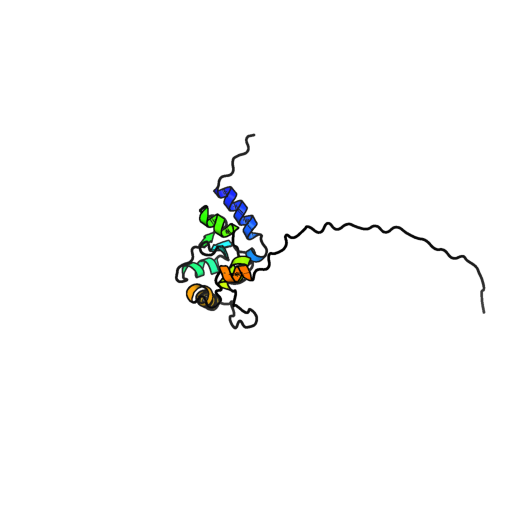 ? -11.839 -28.541 11.182 1.00 38.31 144 THR A CA 1
ATOM 1151 C C . THR A 1 144 ? -11.727 -28.935 12.650 1.00 38.31 144 THR A C 1
ATOM 1153 O O . THR A 1 144 ? -10.648 -28.908 13.240 1.00 38.31 144 THR A O 1
ATOM 1156 N N . THR A 1 145 ? -12.857 -29.262 13.268 1.00 36.16 145 THR A N 1
ATOM 1157 C CA . THR A 1 145 ? -12.896 -29.880 14.590 1.00 36.16 145 THR A CA 1
ATOM 1158 C C . THR A 1 145 ? -12.280 -31.272 14.470 1.00 36.16 145 THR A C 1
ATOM 1160 O O . THR A 1 145 ? -12.855 -32.167 13.855 1.00 36.16 145 THR A O 1
ATOM 1163 N N . THR A 1 146 ? -11.084 -31.454 15.026 1.00 42.97 146 THR A N 1
ATOM 1164 C CA . THR A 1 146 ? -10.443 -32.763 15.179 1.00 42.97 146 THR A CA 1
ATOM 1165 C C . THR A 1 146 ? -11.290 -33.625 16.116 1.00 42.97 146 THR A C 1
ATOM 1167 O O . THR A 1 146 ? -11.233 -33.477 17.335 1.00 42.97 146 THR A O 1
ATOM 1170 N N . THR A 1 147 ? -12.100 -34.522 15.557 1.00 39.56 147 THR A N 1
ATOM 1171 C CA . THR A 1 147 ? -12.767 -35.583 16.316 1.00 39.56 147 THR A CA 1
ATOM 1172 C C . THR A 1 147 ? -11.781 -36.732 16.512 1.00 39.56 147 THR A C 1
ATOM 1174 O O . THR A 1 147 ? -11.459 -37.459 15.577 1.00 39.56 147 THR A O 1
ATOM 1177 N N . ASN A 1 148 ? -11.289 -36.884 17.742 1.00 44.62 148 ASN A N 1
ATOM 1178 C CA . ASN A 1 148 ? -10.533 -38.055 18.180 1.00 44.62 148 ASN A CA 1
ATOM 1179 C C . ASN A 1 148 ? -11.436 -39.297 18.165 1.00 44.62 148 ASN A C 1
ATOM 1181 O O . ASN A 1 148 ? -12.358 -39.404 18.974 1.00 44.62 148 ASN A O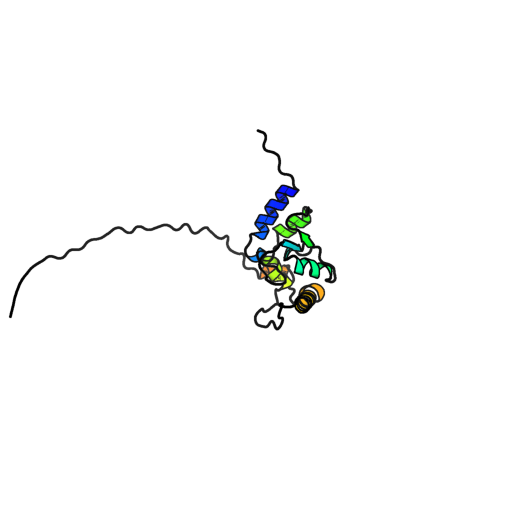 1
ATOM 1185 N N . SER A 1 149 ? -11.138 -40.262 17.298 1.00 43.53 149 SER A N 1
ATOM 1186 C CA . SER A 1 149 ? -11.727 -41.601 17.351 1.00 43.53 149 SER A CA 1
ATOM 1187 C C . SER A 1 149 ? -10.825 -42.524 18.171 1.00 43.53 149 SER A C 1
ATOM 1189 O O . SER A 1 149 ? -9.852 -43.091 17.678 1.00 43.53 149 SER A O 1
ATOM 1191 N N . VAL A 1 150 ? -11.164 -42.669 19.453 1.00 46.09 150 VAL A N 1
ATOM 1192 C CA . VAL A 1 150 ? -10.696 -43.763 20.310 1.00 46.09 150 VAL A CA 1
ATOM 1193 C C . VAL A 1 150 ? -11.239 -45.067 19.730 1.00 46.09 150 VAL A C 1
ATOM 1195 O O . VAL A 1 150 ? -12.451 -45.259 19.695 1.00 46.09 150 VAL A O 1
ATOM 1198 N N . THR A 1 151 ? -10.359 -45.971 19.298 1.00 39.22 151 THR A N 1
ATOM 1199 C CA . THR A 1 151 ? -10.759 -47.331 18.912 1.00 39.22 151 THR A CA 1
ATOM 1200 C C . THR A 1 151 ? -10.277 -48.298 19.988 1.00 39.22 151 THR A C 1
ATOM 1202 O O . THR A 1 151 ? -9.080 -48.535 20.143 1.00 39.22 151 THR A O 1
ATOM 1205 N N . ARG A 1 152 ? -11.224 -48.809 20.783 1.00 40.28 152 ARG A N 1
ATOM 1206 C CA . ARG A 1 152 ? -11.024 -49.882 21.764 1.00 40.28 152 ARG A CA 1
ATOM 1207 C C . ARG A 1 152 ? -11.107 -51.241 21.052 1.00 40.28 152 ARG A C 1
ATOM 1209 O O . ARG A 1 152 ? -12.145 -51.571 20.501 1.00 40.28 152 ARG A O 1
ATOM 1216 N N . SER A 1 153 ? -9.998 -51.977 21.125 1.00 42.62 153 SER A N 1
ATOM 1217 C CA . SER A 1 153 ? -9.868 -53.405 21.471 1.00 42.62 153 SER A CA 1
ATOM 1218 C C . SER A 1 153 ? -10.684 -54.471 20.726 1.00 42.62 153 SER A C 1
ATOM 1220 O O . SER A 1 153 ? -11.891 -54.550 20.894 1.00 42.62 153 SER A O 1
ATOM 1222 N N . HIS A 1 154 ? -9.982 -55.453 20.145 1.00 41.03 154 HIS A N 1
ATOM 1223 C CA . HIS A 1 154 ? -10.380 -56.862 20.247 1.00 41.03 154 HIS A CA 1
ATOM 1224 C C . HIS A 1 154 ? -9.154 -57.774 20.414 1.00 41.03 154 HIS A C 1
ATOM 1226 O O . HIS A 1 154 ? -8.235 -57.786 19.600 1.00 41.03 154 HIS A O 1
ATOM 1232 N N . THR A 1 155 ? -9.163 -58.506 21.525 1.00 43.41 155 THR A N 1
ATOM 1233 C CA . THR A 1 155 ? -8.225 -59.550 21.947 1.00 43.41 155 THR A CA 1
ATOM 1234 C C . THR A 1 155 ? -8.499 -60.847 21.188 1.00 43.41 155 THR A C 1
ATOM 1236 O O . THR A 1 155 ? -9.651 -61.274 21.145 1.00 43.41 155 THR A O 1
ATOM 1239 N N . VAL A 1 156 ? -7.461 -61.526 20.690 1.00 39.31 156 VAL A N 1
ATOM 1240 C CA . VAL A 1 156 ? -7.518 -62.962 20.361 1.00 39.31 156 VAL A CA 1
ATOM 1241 C C . VAL A 1 156 ? -6.252 -63.642 20.886 1.00 39.31 156 VAL A C 1
ATOM 1243 O O . VAL A 1 156 ? -5.134 -63.286 20.528 1.00 39.31 156 VAL A O 1
ATOM 1246 N N . ILE A 1 157 ? -6.473 -64.599 21.784 1.00 43.28 157 ILE A N 1
ATOM 1247 C CA . ILE A 1 157 ? -5.505 -65.535 22.370 1.00 43.28 157 ILE A CA 1
ATOM 1248 C C . ILE A 1 157 ? -5.254 -66.659 21.348 1.00 43.28 157 ILE A C 1
ATOM 1250 O O . ILE A 1 157 ? -6.202 -67.065 20.673 1.00 43.28 157 ILE A O 1
ATOM 1254 N N . PRO A 1 158 ? -4.048 -67.254 21.294 1.00 40.00 158 PRO A N 1
ATOM 1255 C CA . PRO A 1 158 ? -4.049 -68.707 21.436 1.00 40.00 158 PRO A CA 1
ATOM 1256 C C . PRO A 1 158 ? -2.978 -69.266 22.385 1.00 40.00 158 PRO A C 1
ATOM 1258 O O . PRO A 1 158 ? -1.820 -68.867 22.433 1.00 40.00 158 PRO A O 1
ATOM 1261 N N . ASN A 1 159 ? -3.509 -70.226 23.129 1.00 36.38 159 ASN A N 1
ATOM 1262 C CA . ASN A 1 159 ? -3.016 -71.287 23.993 1.00 36.38 159 ASN A CA 1
ATOM 1263 C C . ASN A 1 159 ? -1.557 -71.801 23.874 1.00 36.38 159 ASN A C 1
ATOM 1265 O O . ASN A 1 159 ? -0.990 -71.945 22.796 1.00 36.38 159 ASN A O 1
ATOM 1269 N N . LYS A 1 160 ? -1.044 -72.191 25.052 1.00 39.47 160 LYS A N 1
ATOM 1270 C CA . LYS A 1 160 ? 0.160 -72.991 25.393 1.00 39.47 160 LYS A CA 1
ATOM 1271 C C . LYS A 1 160 ? 0.135 -74.380 24.705 1.00 39.47 160 LYS A C 1
ATOM 1273 O O . LYS A 1 160 ? -0.949 -74.851 24.385 1.00 39.47 160 LYS A O 1
ATOM 1278 N N . GLN A 1 161 ? 1.240 -75.129 24.525 1.00 41.81 161 GLN A N 1
ATOM 1279 C CA . GLN A 1 161 ? 2.056 -75.826 25.558 1.00 41.81 161 GLN A CA 1
ATOM 1280 C C . GLN A 1 161 ? 3.201 -76.682 24.874 1.00 41.81 161 GLN A C 1
ATOM 1282 O O . GLN A 1 161 ? 3.328 -76.576 23.660 1.00 41.81 161 GLN A O 1
ATOM 1287 N N . PRO A 1 162 ? 4.019 -77.536 25.555 1.00 51.16 162 PRO A N 1
ATOM 1288 C CA . PRO A 1 162 ? 5.362 -77.264 26.118 1.00 51.16 162 PRO A CA 1
ATOM 1289 C C . PRO A 1 162 ? 6.545 -78.154 25.597 1.00 51.16 162 PRO A C 1
ATOM 1291 O O . PRO A 1 162 ? 6.330 -79.119 24.874 1.00 51.16 162 PRO A O 1
ATOM 1294 N N . SER A 1 163 ? 7.761 -77.920 26.145 1.00 38.03 163 SER A N 1
ATOM 1295 C CA . SER A 1 163 ? 8.952 -78.825 26.264 1.00 38.03 163 SER A CA 1
ATOM 1296 C C . SER A 1 163 ? 9.751 -79.136 24.969 1.00 38.03 163 SER A C 1
ATOM 1298 O O . SER A 1 163 ? 9.156 -79.215 23.910 1.00 38.03 163 SER A O 1
ATOM 1300 N N . GLN A 1 164 ? 11.089 -79.261 24.908 1.00 42.16 164 GLN A N 1
ATOM 1301 C CA . GLN A 1 164 ? 12.083 -79.881 25.803 1.00 42.16 164 GLN A CA 1
ATOM 1302 C C . GLN A 1 164 ? 13.502 -79.255 25.698 1.00 42.16 164 GLN A C 1
ATOM 1304 O O . GLN A 1 164 ? 13.772 -78.365 24.898 1.00 42.16 164 GLN A O 1
ATOM 1309 N N . VAL A 1 165 ? 14.369 -79.760 26.576 1.00 44.06 165 VAL A N 1
ATOM 1310 C CA . VAL A 1 165 ? 15.734 -79.395 26.977 1.00 44.06 165 VAL A CA 1
ATOM 1311 C C . VAL A 1 165 ? 16.784 -80.282 26.266 1.00 44.06 165 VAL A C 1
ATOM 1313 O O . VAL A 1 165 ? 16.482 -81.441 26.021 1.00 44.06 165 VAL A O 1
ATOM 1316 N N . GLN A 1 166 ? 18.000 -79.739 26.059 1.00 42.69 166 GLN A N 1
ATOM 1317 C CA . GLN A 1 166 ? 19.326 -80.385 25.847 1.00 42.69 166 GLN A CA 1
ATOM 1318 C C . GLN A 1 166 ? 19.540 -81.356 24.667 1.00 42.69 166 GLN A C 1
ATOM 1320 O O . GLN A 1 166 ? 18.849 -82.359 24.556 1.00 42.69 166 GLN A O 1
ATOM 1325 N N . VAL A 1 167 ? 20.617 -81.128 23.892 1.00 51.31 167 VAL A N 1
ATOM 1326 C CA . VAL A 1 167 ? 21.934 -81.797 24.063 1.00 51.31 167 VAL A CA 1
ATOM 1327 C C . VAL A 1 167 ? 23.036 -80.794 23.725 1.00 51.31 167 VAL A C 1
ATOM 1329 O O . VAL A 1 167 ? 22.846 -80.053 22.735 1.00 51.31 167 VAL A O 1
#

Sequence (167 aa):
MAAREKTRDELDMQTLRELASLPANKFCFDCGQRGTTYVNVTIGAFVCSTCGGLLRGINPPHRVKSLTVCSFTELEMDRLKSRGNEYCTHIWLGKYDPKSSEYDLSSLEKRKEFMILKYEEKKYYVDPREAIKKMKPRAPAVPTTTTNSVTRSHTVIPNKQPSQVQV

Foldseek 3Di:
DDDDDQDPQNVLLVLLVVLCPDPQNQAALQQRHGDFFKAQLQQQETHHPLVLVLQCVAVVRTDMDGSHPDDDDPSSSVNNVVAYSVLCCCFLQVQPDPVPDPQDCPDSVSSSVVVNCRPVVSVRGDDSVVSVVPPDPPDPPDPPDDDDDDDDDDDDDDDDDDDDDDD

Solvent-accessible surface area (backbone atoms only — not comparable to full-atom values): 10166 Å² total; per-residue (Å²): 135,82,82,80,81,77,49,70,64,59,52,51,45,53,51,48,52,57,55,43,67,36,80,55,22,35,22,10,69,85,77,60,48,74,60,42,52,25,31,33,60,72,79,14,33,27,20,24,65,69,57,48,55,53,38,50,74,40,69,78,59,46,47,62,45,49,64,84,83,56,85,76,53,69,72,47,50,52,40,40,72,76,41,25,30,61,59,43,39,44,20,47,37,51,68,57,53,82,89,75,54,84,74,65,62,84,46,70,66,51,38,50,54,52,47,40,41,35,67,56,69,35,72,18,51,36,58,62,76,64,33,53,73,67,52,71,80,76,70,80,84,71,83,80,76,83,77,82,81,84,80,84,83,85,89,81,87,84,82,87,88,83,90,88,80,88,134

Organism: Trichonephila clavata (NCBI:txid2740835)

Nearest PDB structures (foldseek):
  2olm-assembly1_A-2  TM=9.402E-01  e=2.904E-15  Homo sapiens
  2d9l-assembly1_A  TM=8.951E-01  e=1.182E-13  Homo sapiens
  3fm8-assembly1_C  TM=7.866E-01  e=3.400E-09  Homo sapiens
  3mdb-assembly2_D  TM=8.374E-01  e=7.960E-09  Homo sapiens
  3mdb-assembly1_C  TM=7.817E-01  e=5.529E-09  Homo sapiens

Secondary structure (DSSP, 8-state):
-PPPPPPHHHHHHHHHHHHHTSGGGGB-TTT--B---EEETTTTEEE-HHHHHHGGGSSSPPPEEETTT----HHHHHHHHH--HHHHHHHHTTT--SSS-----SSHHHHHHHHHHHHTS-TT---HHHHHHHS--------------------------------

InterPro domains:
  IPR001164 Arf GTPase activating protein [PF01412] (14-125)
  IPR001164 Arf GTPase activating protein [PR00405] (25-44)
  IPR001164 Arf GTPase activating protein [PR00405] (44-61)
  IPR001164 Arf GTPase activating protein [PR00405] (64-85)
  IPR001164 Arf GTPase activating protein [PS50115] (13-133)
  IPR001164 Arf GTPase activating protein [SM00105] (10-133)
  IPR037278 ARFGAP/RecO-like zinc finger [SSF57863] (14-127)
  IPR038508 ArfG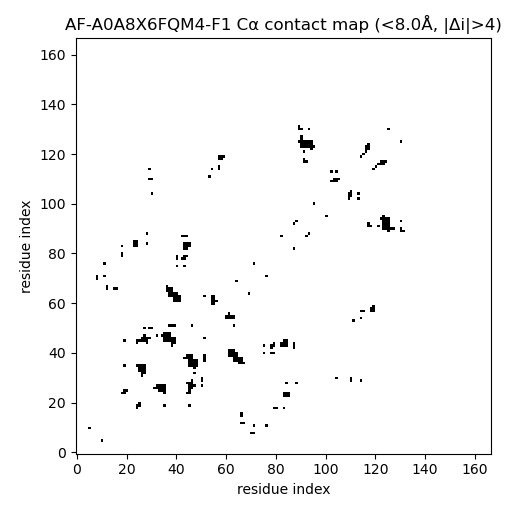AP domain superfamily [G3DSA:1.10.220.150] (2-136)
  IPR052248 Arf-GAP domain and FG repeat-containing protein [PTHR46134] (1-155)

Radius of gyration: 27.11 Å; Cα contacts (8 Å, |Δi|>4): 194; chains: 1; bounding box: 42×93×53 Å